Protein AF-A0A7I7X4B9-F1 (afdb_monomer)

Organism: NCBI:txid29314

Nearest PDB structures (foldseek):
  8q87-assembly1_Ag  TM=3.484E-01  e=1.488E-02  Gallus gallus
  8r6f-assembly1_H  TM=3.630E-01  e=6.988E-02  Triticum aestivum
  6zuo-assembly1_H  TM=3.299E-01  e=6.143E-02  Homo sapiens
  6zxh-assembly1_H  TM=3.691E-01  e=1.248E-01  Homo sapiens
  7oyb-assembly1_H2  TM=3.489E-01  e=3.077E-01  Danio rerio

Mean predicted aligned error: 4.63 Å

Radius of gyration: 18.54 Å; Cα contacts (8 Å, |Δi|>4): 177; chains: 1; bounding box: 43×24×49 Å

Solvent-accessible surface area (backbone atoms only — not comparable to full-atom values): 7884 Å² total; per-residue (Å²): 106,73,60,36,48,55,56,28,52,78,68,70,28,48,65,38,87,72,71,46,82,81,36,56,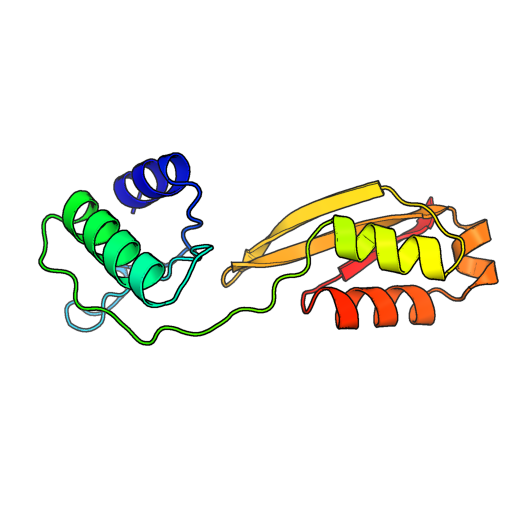87,96,66,55,68,84,50,72,50,63,89,69,53,74,70,56,40,52,53,50,51,37,51,48,46,23,71,49,66,76,44,92,55,78,86,72,90,86,77,89,77,76,71,48,53,71,66,52,52,50,50,54,32,50,76,71,75,42,67,69,50,79,47,79,41,89,36,81,90,67,41,47,38,37,38,38,38,30,48,41,74,56,37,70,73,69,34,58,69,57,55,50,54,53,47,29,69,65,29,62,36,56,64,48,80,41,74,92

pLDDT: mean 93.2, std 4.51, range [73.88, 98.25]

Sequence (132 aa):
MARLRELAGQAGVDVVDADVAAMPVGRRHVRLLITGSESDVRELGMRLCASAFNTTAEPGVVTYLSRGTDDDVHGVLAGLGLAGEIVRVPGPDGLDVVHVTVAEPGLQRVGESRVHTALEASLNCEVHLHAR

Structure (mmCIF, N/CA/C/O backbone):
data_AF-A0A7I7X4B9-F1
#
_entry.id   AF-A0A7I7X4B9-F1
#
loop_
_atom_site.group_PDB
_atom_site.id
_atom_site.type_symbol
_atom_site.label_atom_id
_atom_site.label_alt_id
_atom_site.label_comp_id
_atom_site.label_asym_id
_atom_site.label_entity_id
_atom_site.label_seq_id
_atom_site.pdbx_PDB_ins_code
_atom_site.Cartn_x
_atom_site.Cartn_y
_atom_site.Cartn_z
_atom_site.occupancy
_atom_site.B_iso_or_equiv
_atom_site.auth_seq_id
_atom_site.auth_comp_id
_atom_site.auth_asym_id
_atom_site.auth_atom_id
_atom_site.pdbx_PDB_model_num
ATOM 1 N N . MET A 1 1 ? -10.885 -8.040 16.306 1.00 91.62 1 MET A N 1
ATOM 2 C CA . MET A 1 1 ? -9.964 -7.956 15.150 1.00 91.62 1 MET A CA 1
ATOM 3 C C . MET A 1 1 ? -10.434 -8.770 13.956 1.00 91.62 1 MET A C 1
ATOM 5 O O . MET A 1 1 ? -10.680 -8.155 12.933 1.00 91.62 1 MET A O 1
ATOM 9 N N . ALA A 1 2 ? -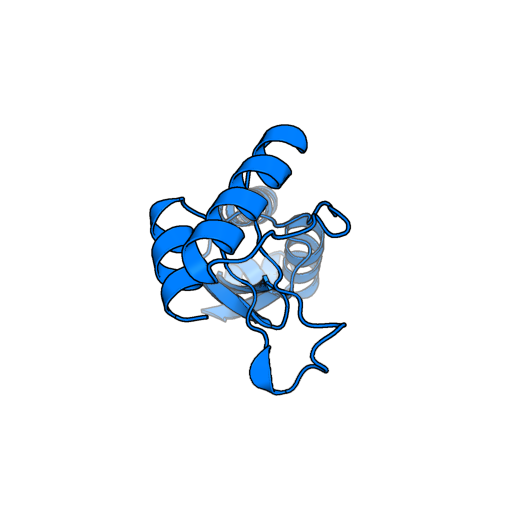10.631 -10.092 14.056 1.00 93.56 2 ALA A N 1
ATOM 10 C CA . ALA A 1 2 ? -11.086 -10.907 12.916 1.00 93.56 2 ALA A CA 1
ATOM 11 C C . ALA A 1 2 ? -12.354 -10.353 12.230 1.00 93.56 2 ALA A C 1
ATOM 13 O O . ALA A 1 2 ? -12.338 -10.101 11.031 1.00 93.56 2 ALA A O 1
ATOM 14 N N . ARG A 1 3 ? -13.397 -10.040 13.014 1.00 95.25 3 ARG A N 1
ATOM 15 C CA . ARG A 1 3 ? -14.636 -9.435 12.497 1.00 95.25 3 ARG A CA 1
ATOM 16 C C . ARG A 1 3 ? -14.426 -8.078 11.816 1.00 95.25 3 ARG A C 1
ATOM 18 O O . ARG A 1 3 ? -15.071 -7.796 10.816 1.00 95.25 3 ARG A O 1
ATOM 25 N N . LEU A 1 4 ? -13.522 -7.248 12.344 1.00 95.81 4 LEU A N 1
ATOM 26 C CA . LEU A 1 4 ? -13.189 -5.958 11.733 1.00 95.81 4 LEU A CA 1
ATOM 27 C C . LEU A 1 4 ? -12.540 -6.159 10.362 1.00 95.81 4 LEU A C 1
ATOM 29 O O . LEU A 1 4 ? -12.944 -5.495 9.421 1.00 95.81 4 LEU A O 1
ATOM 33 N N . ARG A 1 5 ? -11.582 -7.091 10.240 1.00 95.25 5 ARG A N 1
ATOM 34 C CA . ARG A 1 5 ? -10.909 -7.389 8.962 1.00 95.25 5 ARG A CA 1
ATOM 35 C C . ARG A 1 5 ? -11.884 -7.888 7.903 1.00 95.25 5 ARG A C 1
ATOM 37 O O . ARG A 1 5 ? -11.793 -7.479 6.756 1.00 95.25 5 ARG A O 1
ATOM 44 N N . GLU A 1 6 ? -12.834 -8.729 8.298 1.00 96.19 6 GLU A N 1
ATOM 45 C CA . GLU A 1 6 ? -13.877 -9.224 7.399 1.00 96.19 6 GLU A CA 1
ATOM 46 C C . GLU A 1 6 ? -14.754 -8.082 6.855 1.00 96.19 6 GLU A C 1
ATOM 48 O O . GLU A 1 6 ? -14.905 -7.942 5.644 1.00 96.19 6 GLU A O 1
ATOM 53 N N . LEU A 1 7 ? -15.290 -7.237 7.745 1.00 97.25 7 LEU A N 1
ATOM 54 C CA . LEU A 1 7 ? -16.130 -6.097 7.362 1.00 97.25 7 LEU A CA 1
ATOM 55 C C . LEU A 1 7 ? -15.358 -5.057 6.541 1.00 97.25 7 LEU A C 1
ATOM 57 O O . LEU A 1 7 ? -15.887 -4.507 5.579 1.00 97.25 7 LEU A O 1
ATOM 61 N N . ALA A 1 8 ? -14.110 -4.790 6.921 1.00 96.12 8 ALA A N 1
ATOM 62 C CA . ALA A 1 8 ? -13.240 -3.855 6.225 1.00 96.12 8 ALA A CA 1
ATOM 63 C C . ALA A 1 8 ? -12.913 -4.348 4.809 1.00 96.12 8 ALA A C 1
ATOM 65 O O . ALA A 1 8 ? -13.089 -3.596 3.855 1.00 96.12 8 ALA A O 1
ATOM 66 N N . GLY A 1 9 ? -12.564 -5.630 4.644 1.00 94.62 9 GLY A N 1
ATOM 67 C CA . GLY A 1 9 ? -12.294 -6.215 3.329 1.00 94.62 9 GLY A CA 1
ATOM 68 C C . GLY A 1 9 ? -13.494 -6.140 2.379 1.00 94.62 9 GLY A C 1
ATOM 69 O O . GLY A 1 9 ? -13.328 -5.823 1.206 1.00 94.62 9 GLY A O 1
ATOM 70 N N . GLN A 1 10 ? -14.717 -6.333 2.885 1.00 95.62 10 GLN A N 1
ATOM 71 C CA . GLN A 1 10 ? -15.951 -6.154 2.099 1.00 95.62 10 GLN A CA 1
ATOM 72 C C . GLN A 1 10 ? -16.166 -4.703 1.639 1.00 95.62 10 GLN A C 1
ATOM 74 O O . GLN A 1 10 ? -16.820 -4.472 0.625 1.00 95.62 10 GLN A O 1
ATOM 79 N N . ALA A 1 11 ? -15.622 -3.736 2.379 1.00 94.94 11 ALA A N 1
ATOM 80 C CA . ALA A 1 11 ? -15.703 -2.311 2.082 1.00 94.94 11 ALA A CA 1
ATOM 81 C C . ALA A 1 11 ? -14.474 -1.772 1.320 1.00 94.94 11 ALA A C 1
ATOM 83 O O . ALA A 1 11 ? -14.400 -0.566 1.097 1.00 94.94 11 ALA A O 1
ATOM 84 N N . GLY A 1 12 ? -13.511 -2.626 0.945 1.00 93.12 12 GLY A N 1
ATOM 85 C CA . GLY A 1 12 ? -12.255 -2.191 0.318 1.00 93.12 12 GLY A CA 1
ATOM 86 C C . GLY A 1 12 ? -11.349 -1.382 1.254 1.00 93.12 12 GLY A C 1
ATOM 87 O O . GLY A 1 12 ? -10.629 -0.499 0.802 1.00 93.12 12 GLY A O 1
ATOM 88 N N . VAL A 1 13 ? -11.428 -1.640 2.561 1.00 94.38 13 VAL A N 1
ATOM 89 C CA . VAL A 1 13 ? -10.660 -0.960 3.609 1.00 94.38 13 VAL A CA 1
ATOM 90 C C . VAL A 1 13 ? -9.577 -1.891 4.137 1.00 94.38 13 VAL A C 1
ATOM 92 O O . VAL A 1 13 ? -9.871 -3.018 4.545 1.00 94.38 13 VAL A O 1
ATOM 95 N N . ASP A 1 14 ? -8.345 -1.393 4.220 1.00 91.88 14 ASP A N 1
ATOM 96 C CA . ASP A 1 14 ? -7.251 -2.140 4.835 1.00 91.88 14 ASP A CA 1
ATOM 97 C C . ASP A 1 14 ? -7.231 -1.905 6.350 1.00 91.88 14 ASP A C 1
ATOM 99 O O . ASP A 1 14 ? -7.390 -0.784 6.844 1.00 91.88 14 ASP A O 1
ATOM 103 N N . VAL A 1 15 ? -7.000 -2.975 7.111 1.00 93.12 15 VAL A N 1
ATOM 104 C CA . VAL A 1 15 ? -6.791 -2.907 8.563 1.00 93.12 15 VAL A CA 1
ATOM 105 C C . VAL A 1 15 ? -5.305 -3.050 8.835 1.00 93.12 15 VAL A C 1
ATOM 107 O O . VAL A 1 15 ? -4.733 -4.109 8.577 1.00 93.12 15 VAL A O 1
ATOM 110 N N . VAL A 1 16 ? -4.693 -2.017 9.409 1.00 91.00 16 VAL A N 1
ATOM 111 C CA . VAL A 1 16 ? -3.295 -2.102 9.838 1.00 91.00 16 VAL A CA 1
ATOM 112 C C . VAL A 1 16 ? -3.234 -2.972 11.084 1.00 91.00 16 VAL A C 1
ATOM 114 O O . VAL A 1 16 ? -3.982 -2.749 12.044 1.00 91.00 16 VAL A O 1
ATOM 117 N N . ASP A 1 17 ? -2.365 -3.980 11.060 1.00 85.00 17 ASP A N 1
ATOM 118 C CA . ASP A 1 17 ? -2.311 -4.945 12.145 1.00 85.00 17 ASP A CA 1
ATOM 119 C C . ASP A 1 17 ? -1.900 -4.290 13.470 1.00 85.00 17 ASP A C 1
ATOM 121 O O . ASP A 1 17 ? -1.074 -3.374 13.520 1.00 85.00 17 ASP A O 1
ATOM 125 N N . ALA A 1 18 ? -2.537 -4.736 14.548 1.00 85.88 18 ALA A N 1
ATOM 126 C CA . ALA A 1 18 ? -2.322 -4.219 15.888 1.00 85.88 18 ALA A CA 1
ATOM 127 C C . ALA A 1 18 ? -2.731 -5.265 16.925 1.00 85.88 18 ALA A C 1
ATOM 129 O O . ALA A 1 18 ? -3.842 -5.810 16.873 1.00 85.88 18 ALA A O 1
ATOM 130 N N . ASP A 1 19 ? -1.876 -5.481 17.925 1.00 88.19 19 ASP A N 1
ATOM 131 C CA . ASP A 1 19 ? -2.240 -6.265 19.103 1.00 88.19 19 ASP A CA 1
ATOM 132 C C . ASP A 1 19 ? -3.058 -5.408 20.080 1.00 88.19 19 ASP A C 1
ATOM 134 O O . ASP A 1 19 ? -2.578 -4.888 21.088 1.00 88.19 19 ASP A O 1
ATOM 138 N N . VAL A 1 20 ? -4.340 -5.245 19.755 1.00 89.88 20 VAL A N 1
ATOM 139 C CA . VAL A 1 20 ? -5.295 -4.495 20.583 1.00 89.88 20 VAL A CA 1
ATOM 140 C C . VAL A 1 20 ? -5.478 -5.141 21.963 1.00 89.88 20 VAL A C 1
ATOM 142 O O . VAL A 1 20 ? -5.826 -4.453 22.926 1.00 89.88 20 VAL A O 1
ATOM 145 N 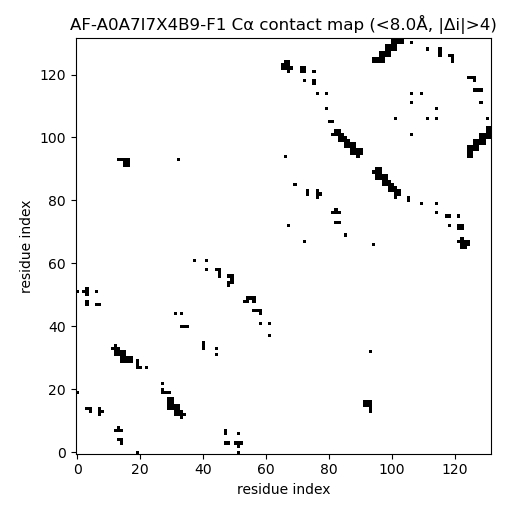N . ALA A 1 21 ? -5.255 -6.453 22.087 1.00 89.06 21 ALA A N 1
ATOM 146 C CA . ALA A 1 21 ? -5.404 -7.153 23.358 1.00 89.06 21 ALA A CA 1
ATOM 147 C C . ALA A 1 21 ? -4.269 -6.800 24.330 1.00 89.06 21 ALA A C 1
ATOM 149 O O . ALA A 1 21 ? -4.537 -6.646 25.524 1.00 89.06 21 ALA A O 1
ATOM 150 N N . ALA A 1 22 ? -3.054 -6.590 23.815 1.00 92.31 22 ALA A N 1
ATOM 151 C CA . ALA A 1 22 ? -1.905 -6.118 24.585 1.00 92.31 22 ALA A CA 1
ATOM 152 C C . ALA A 1 22 ? -1.993 -4.633 24.995 1.00 92.31 22 ALA A C 1
ATOM 154 O O . ALA A 1 22 ? -1.271 -4.195 25.893 1.00 92.31 22 ALA A O 1
ATOM 155 N N . MET A 1 23 ? -2.875 -3.838 24.378 1.00 93.69 23 MET A N 1
ATOM 156 C CA . MET A 1 23 ? -3.045 -2.423 24.728 1.00 93.69 23 MET A CA 1
ATOM 157 C C . MET A 1 23 ? -3.834 -2.231 26.042 1.00 93.69 23 MET A C 1
ATOM 159 O O . MET A 1 23 ? -4.835 -2.925 26.272 1.00 93.69 23 MET A O 1
ATOM 163 N N . PRO A 1 24 ? -3.481 -1.225 26.874 1.00 93.62 24 PRO A N 1
ATOM 164 C CA . PRO A 1 24 ? -4.278 -0.836 28.036 1.00 93.62 24 PRO A CA 1
ATOM 165 C C . PRO A 1 24 ? -5.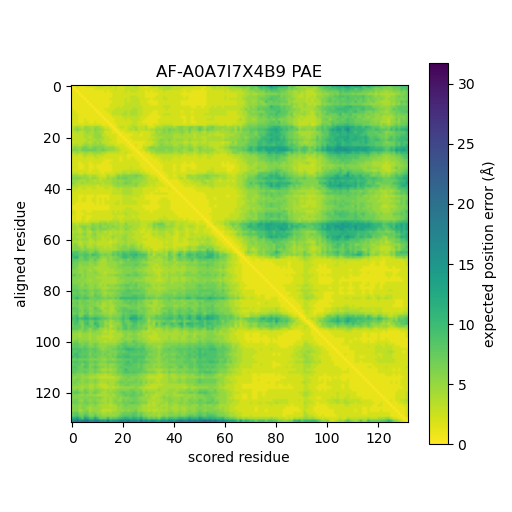723 -0.512 27.649 1.00 93.62 24 PRO A C 1
ATOM 167 O O . PRO A 1 24 ? -5.956 0.134 26.629 1.00 93.62 24 PRO A O 1
ATOM 170 N N . VAL A 1 25 ? -6.690 -0.893 28.489 1.00 87.69 25 VAL A N 1
ATOM 171 C CA . VAL A 1 25 ? -8.135 -0.788 28.191 1.00 87.69 25 VAL A CA 1
ATOM 172 C C . VAL A 1 25 ? -8.545 0.609 27.703 1.00 87.69 25 VAL A C 1
ATOM 174 O O . VAL A 1 25 ? -9.257 0.710 26.711 1.00 87.69 25 VAL A O 1
ATOM 177 N N . GLY A 1 26 ? -8.040 1.680 28.327 1.00 86.31 26 GLY A N 1
ATOM 178 C CA . GLY A 1 26 ? -8.344 3.070 27.948 1.00 86.31 26 GLY A CA 1
ATOM 179 C C . GLY A 1 26 ? -7.537 3.636 26.770 1.00 86.31 26 GLY A C 1
ATOM 180 O O . GLY A 1 26 ? -7.653 4.819 26.475 1.00 86.31 26 GLY A O 1
ATOM 181 N N . ARG A 1 27 ? -6.676 2.836 26.129 1.00 89.25 27 ARG A N 1
ATOM 182 C CA . ARG A 1 27 ? -5.813 3.255 25.005 1.00 89.25 27 ARG A CA 1
ATOM 183 C C . ARG A 1 27 ? -5.890 2.314 23.803 1.00 89.25 27 ARG A C 1
ATOM 185 O O . ARG A 1 27 ? -5.056 2.407 22.902 1.00 89.25 27 ARG A O 1
ATOM 192 N N . ARG A 1 28 ? -6.868 1.408 23.787 1.00 93.31 28 ARG A N 1
ATOM 193 C CA . ARG A 1 28 ? -7.117 0.512 22.656 1.00 93.31 28 ARG A CA 1
ATOM 194 C C . ARG A 1 28 ? -7.512 1.326 21.438 1.00 93.31 28 ARG A C 1
ATOM 196 O O . ARG A 1 28 ? -8.472 2.086 21.481 1.00 93.31 28 ARG A O 1
ATOM 203 N N . HIS A 1 29 ? -6.773 1.141 20.360 1.00 93.38 29 HIS A N 1
ATOM 204 C CA . HIS A 1 29 ? -7.046 1.782 19.088 1.00 93.38 29 HIS A CA 1
ATOM 205 C C . HIS A 1 29 ? -6.766 0.801 17.955 1.00 93.38 29 HIS A C 1
ATOM 207 O O . HIS A 1 29 ? -6.000 -0.150 18.100 1.00 93.38 29 HIS A O 1
ATOM 213 N N . VAL A 1 30 ? -7.414 1.047 16.824 1.00 94.19 30 VAL A N 1
ATOM 214 C CA . VAL A 1 30 ? -7.162 0.367 15.556 1.00 94.19 30 VAL A CA 1
ATOM 215 C C . VAL A 1 30 ? -6.855 1.423 14.507 1.00 94.19 30 VAL A C 1
ATOM 217 O O . VAL A 1 30 ? -7.319 2.558 14.616 1.00 94.19 30 VAL A O 1
ATOM 220 N N . ARG A 1 31 ? -6.072 1.053 13.499 1.00 94.12 31 ARG A N 1
ATOM 221 C CA . ARG A 1 31 ? -5.779 1.907 12.348 1.00 94.12 31 ARG A CA 1
ATOM 222 C C . ARG A 1 31 ? -6.408 1.285 11.106 1.00 94.12 31 ARG A C 1
ATOM 224 O O . ARG A 1 31 ? -6.304 0.077 10.898 1.00 94.12 31 ARG A O 1
ATOM 231 N N . LEU A 1 32 ? -7.071 2.121 10.317 1.00 94.31 32 LEU A N 1
ATOM 232 C CA . LEU A 1 32 ? -7.723 1.755 9.064 1.00 94.31 32 LEU A CA 1
ATOM 233 C C . LEU A 1 32 ? -7.153 2.632 7.951 1.00 94.31 32 LEU A C 1
ATOM 235 O O . LEU A 1 32 ? -6.957 3.828 8.170 1.00 94.31 32 LEU A O 1
ATOM 239 N N . LEU A 1 33 ? -6.924 2.051 6.776 1.00 92.69 33 LEU A N 1
ATOM 240 C CA . LEU A 1 33 ? -6.616 2.798 5.559 1.00 92.69 33 LEU A CA 1
ATOM 241 C C . LEU A 1 33 ? -7.845 2.759 4.660 1.00 92.69 33 LEU A C 1
ATOM 243 O O . LEU A 1 33 ? -8.300 1.691 4.253 1.00 92.69 33 LEU A O 1
ATOM 247 N N . ILE A 1 34 ? -8.404 3.936 4.401 1.00 93.62 34 ILE A N 1
ATOM 248 C CA . ILE A 1 34 ? -9.653 4.109 3.667 1.00 93.62 34 ILE A CA 1
ATOM 249 C C . ILE A 1 34 ? -9.398 5.119 2.552 1.00 93.62 34 ILE A C 1
ATOM 251 O O . ILE A 1 34 ? -8.926 6.226 2.813 1.00 93.62 34 ILE A O 1
ATOM 255 N N . THR A 1 35 ? -9.738 4.755 1.319 1.00 90.62 35 THR A N 1
ATOM 256 C CA . THR A 1 35 ? -9.739 5.684 0.185 1.00 90.62 35 THR A CA 1
ATOM 257 C C . THR A 1 35 ? -11.033 6.493 0.189 1.00 90.62 35 THR A C 1
ATOM 259 O O . THR A 1 35 ? -12.121 5.922 0.197 1.00 90.62 35 THR A O 1
ATOM 262 N N . GLY A 1 36 ? -10.935 7.821 0.167 1.00 90.31 36 GLY A N 1
ATOM 263 C CA . GLY A 1 36 ? -12.102 8.701 0.123 1.00 90.31 36 GLY A CA 1
ATOM 264 C C . GLY A 1 36 ? -11.815 10.098 0.661 1.00 90.31 36 GLY A C 1
ATOM 265 O O . GLY A 1 36 ? -10.676 10.429 0.993 1.00 90.31 36 GLY A O 1
ATOM 266 N N . SER A 1 37 ? -12.860 10.921 0.746 1.00 88.81 37 SER A N 1
ATOM 267 C CA . SER A 1 37 ? -12.776 12.220 1.416 1.00 88.81 37 SER A CA 1
ATOM 268 C C . SER A 1 37 ? -12.724 12.053 2.942 1.00 88.81 37 SER A C 1
ATOM 270 O O . SER A 1 37 ? -13.140 11.025 3.474 1.00 88.81 37 SER A O 1
ATOM 272 N N . GLU A 1 38 ? -12.241 13.062 3.677 1.00 86.94 38 GLU A N 1
ATOM 273 C CA . GLU A 1 38 ? -12.113 12.966 5.141 1.00 86.94 38 GLU A CA 1
ATOM 274 C C . GLU A 1 38 ? -13.447 12.640 5.839 1.00 86.94 38 GLU A C 1
ATOM 276 O O . GLU A 1 38 ? -13.468 11.841 6.779 1.00 86.94 38 GLU A O 1
ATOM 281 N N . SER A 1 39 ? -14.563 13.220 5.380 1.00 88.38 39 SER A N 1
ATOM 282 C CA . SER A 1 39 ? -15.887 12.936 5.945 1.00 88.38 39 SER A CA 1
ATOM 283 C C . SER A 1 39 ? -16.279 11.473 5.753 1.00 88.38 39 SER A C 1
ATOM 285 O O . SER A 1 39 ? -16.701 10.825 6.713 1.00 88.38 39 SER A O 1
ATOM 287 N N . ASP A 1 40 ? -16.060 10.937 4.550 1.00 90.88 40 ASP A N 1
ATOM 288 C CA . ASP A 1 40 ? -16.413 9.555 4.212 1.00 90.88 40 ASP A CA 1
ATOM 289 C C . ASP A 1 40 ? -15.558 8.566 5.015 1.00 90.88 40 ASP 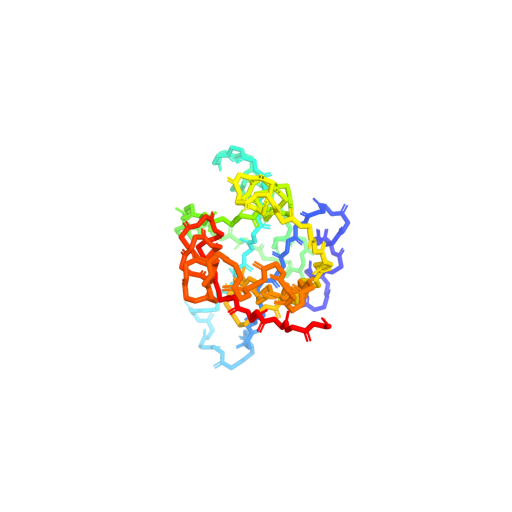A C 1
ATOM 291 O O . ASP A 1 40 ? -16.065 7.577 5.551 1.00 90.88 40 ASP A O 1
ATOM 295 N N . VAL A 1 41 ? -14.261 8.868 5.151 1.00 93.81 41 VAL A N 1
ATOM 296 C CA . VAL A 1 41 ? -13.286 8.071 5.908 1.00 93.81 41 VAL A CA 1
ATOM 297 C C . VAL A 1 41 ? -13.683 7.970 7.381 1.00 93.81 41 VAL A C 1
ATOM 299 O O . VAL A 1 41 ? -13.684 6.872 7.945 1.00 93.81 41 VAL A O 1
ATOM 302 N N . ARG A 1 42 ? -14.056 9.092 8.014 1.00 93.56 42 ARG A N 1
ATOM 303 C CA . ARG A 1 42 ? -14.473 9.112 9.426 1.00 93.56 42 ARG A CA 1
ATOM 304 C C . ARG A 1 42 ? -15.743 8.297 9.647 1.00 93.56 42 ARG A C 1
ATOM 306 O O . ARG A 1 42 ? -15.763 7.434 10.525 1.00 93.56 42 ARG A O 1
ATOM 313 N N . GLU A 1 43 ? -16.779 8.543 8.847 1.00 93.69 43 GLU A N 1
ATOM 314 C CA . GLU A 1 43 ? -18.067 7.861 8.989 1.00 93.69 43 GLU A CA 1
ATOM 315 C C . GLU A 1 43 ? -17.931 6.349 8.762 1.00 93.69 43 GLU A C 1
ATOM 317 O O . GLU A 1 43 ? -18.393 5.542 9.577 1.00 93.69 43 GLU A O 1
ATOM 322 N N . LEU A 1 44 ? -17.251 5.944 7.683 1.00 95.62 44 LEU A N 1
ATOM 323 C CA . LEU A 1 44 ? -17.029 4.535 7.375 1.00 95.62 44 LEU A CA 1
ATOM 324 C C . LEU A 1 44 ? -16.207 3.844 8.467 1.00 95.62 44 LEU A C 1
ATOM 326 O O . LEU A 1 44 ? -16.611 2.778 8.935 1.00 95.62 44 LEU A O 1
ATOM 330 N N . GLY A 1 45 ? -15.109 4.457 8.919 1.00 95.25 45 GLY A N 1
ATOM 331 C CA . GLY A 1 45 ? -14.263 3.898 9.972 1.00 95.25 45 GLY A CA 1
ATOM 332 C C . GLY A 1 45 ? -15.013 3.699 11.292 1.00 95.25 45 GLY A C 1
ATOM 333 O O . GLY A 1 45 ? -14.959 2.615 11.879 1.00 95.25 45 GLY A O 1
ATOM 334 N N . MET A 1 46 ? -15.779 4.702 11.733 1.00 94.88 46 MET A N 1
ATOM 335 C CA . MET A 1 46 ? -16.593 4.605 12.950 1.00 94.88 46 MET A CA 1
ATOM 336 C C . MET A 1 46 ? -17.649 3.503 12.839 1.00 94.88 46 MET A C 1
ATOM 338 O O . MET A 1 46 ? -17.793 2.696 13.758 1.00 94.88 46 MET A O 1
ATOM 342 N N . ARG A 1 47 ? -18.348 3.416 11.702 1.00 95.44 47 ARG A N 1
ATOM 343 C CA . ARG A 1 47 ? -19.365 2.387 11.443 1.00 95.44 47 ARG A CA 1
ATOM 344 C C . ARG A 1 47 ? -18.779 0.973 11.448 1.00 95.44 47 ARG A C 1
ATOM 346 O O . ARG A 1 47 ? -19.376 0.076 12.049 1.00 95.44 47 ARG A O 1
ATOM 353 N N . LEU A 1 48 ? -17.623 0.768 10.814 1.00 96.56 48 LEU A N 1
ATOM 354 C CA . LEU A 1 48 ? -16.924 -0.523 10.803 1.00 96.56 48 LEU A CA 1
ATOM 355 C C . LEU A 1 48 ? -16.501 -0.932 12.219 1.00 96.56 48 LEU A C 1
ATOM 357 O O . LEU A 1 48 ? -16.770 -2.057 12.644 1.00 96.56 48 LEU A O 1
ATOM 361 N N . CYS A 1 49 ? -15.904 -0.011 12.979 1.00 95.38 49 CYS A N 1
ATOM 362 C CA . CYS A 1 49 ? -15.482 -0.258 14.357 1.00 95.38 49 CYS A CA 1
ATOM 363 C C . CYS A 1 49 ? -16.666 -0.536 15.292 1.00 95.38 49 CYS A C 1
ATOM 365 O O . CYS A 1 49 ? -16.629 -1.513 16.042 1.00 95.38 49 CYS A O 1
ATOM 367 N N . ALA A 1 50 ? -17.731 0.264 15.220 1.00 94.88 50 ALA A N 1
ATOM 368 C CA . ALA A 1 50 ? -18.930 0.059 16.028 1.00 94.88 50 ALA A CA 1
ATOM 369 C C . ALA A 1 50 ? -19.553 -1.318 15.759 1.00 94.88 50 ALA A C 1
ATOM 371 O O . ALA A 1 50 ? -19.852 -2.059 16.695 1.00 94.88 50 ALA A O 1
ATOM 372 N N . SER A 1 51 ? -19.642 -1.705 14.484 1.00 94.88 51 SER A N 1
ATOM 373 C CA . SER A 1 51 ? -20.171 -3.010 14.071 1.00 94.88 51 SER A CA 1
ATOM 374 C C . SER A 1 51 ? -19.277 -4.179 14.497 1.00 94.88 51 SER A C 1
ATOM 376 O O . SER A 1 51 ? -19.775 -5.248 14.842 1.00 94.88 51 SER A O 1
ATOM 378 N N . ALA A 1 52 ? -17.952 -4.005 14.473 1.00 95.31 52 ALA A N 1
ATOM 379 C CA . ALA A 1 52 ? -17.005 -5.072 14.789 1.00 95.31 52 ALA A CA 1
ATOM 380 C C . ALA A 1 52 ? -16.804 -5.300 16.294 1.00 95.31 52 ALA A C 1
ATOM 382 O O . ALA A 1 52 ? -16.498 -6.424 16.699 1.00 95.31 52 ALA A O 1
ATOM 383 N N . PHE A 1 53 ? -16.924 -4.248 17.107 1.00 92.06 53 PHE A N 1
ATOM 384 C CA . PHE A 1 53 ? -16.609 -4.286 18.539 1.00 92.06 53 PHE A CA 1
ATOM 385 C C . PHE A 1 53 ? -17.817 -4.069 19.449 1.00 92.06 53 PHE A C 1
ATOM 387 O O . PHE A 1 53 ? -17.669 -4.199 20.662 1.00 92.06 53 PHE A O 1
ATOM 394 N N . ASN A 1 54 ? -18.990 -3.758 18.889 1.00 92.56 54 ASN A N 1
ATOM 395 C CA . ASN A 1 54 ? -20.202 -3.440 19.643 1.00 92.56 54 ASN A CA 1
ATOM 396 C C . ASN A 1 54 ? -19.956 -2.343 20.700 1.00 92.56 54 ASN A C 1
ATOM 398 O O . ASN A 1 54 ? -20.319 -2.478 21.867 1.00 92.56 54 ASN A O 1
ATOM 402 N N . THR A 1 55 ? -19.268 -1.277 20.288 1.00 87.44 55 THR A N 1
ATOM 403 C CA . THR A 1 55 ? -18.886 -0.140 21.134 1.00 87.44 55 THR A CA 1
ATOM 404 C C . THR A 1 55 ? -19.118 1.164 20.386 1.00 87.44 55 THR A C 1
ATOM 406 O O . THR A 1 55 ? -19.080 1.193 19.156 1.00 87.44 55 THR A O 1
ATOM 409 N N . THR A 1 56 ? -19.285 2.261 21.118 1.00 87.00 56 THR A N 1
ATOM 410 C CA . THR A 1 56 ? -19.196 3.598 20.529 1.00 87.00 56 THR A CA 1
ATOM 411 C C . THR A 1 56 ? -17.725 3.880 20.235 1.00 87.00 56 THR A C 1
ATOM 413 O O . THR A 1 56 ? -16.922 4.016 21.157 1.00 87.00 56 THR A O 1
ATOM 416 N N . ALA A 1 57 ? -17.349 3.859 18.957 1.00 88.25 57 ALA A N 1
ATOM 417 C CA . ALA A 1 57 ? -15.999 4.194 18.525 1.00 88.25 57 ALA A CA 1
ATOM 418 C C . ALA A 1 57 ? -15.855 5.716 18.431 1.00 88.25 57 ALA A C 1
ATOM 420 O O . ALA A 1 57 ? -16.672 6.369 17.788 1.00 88.25 57 ALA A O 1
ATOM 421 N N . GLU A 1 58 ? -14.802 6.259 19.032 1.00 89.88 58 GLU A N 1
ATOM 422 C CA . GLU A 1 58 ? -14.430 7.665 18.876 1.00 89.88 58 GLU A CA 1
ATOM 423 C C . GLU A 1 58 ? -13.419 7.803 17.730 1.00 89.88 58 GLU A C 1
ATOM 425 O O . GLU A 1 58 ? -12.494 6.984 17.630 1.00 89.88 58 GLU A O 1
ATOM 430 N N . PRO A 1 59 ? -13.559 8.809 16.850 1.00 90.19 59 PRO A N 1
ATOM 431 C CA . PRO A 1 59 ? -12.599 9.021 15.783 1.00 90.19 59 PRO A CA 1
ATOM 432 C C . PRO A 1 59 ? -11.256 9.470 16.366 1.00 90.19 59 PRO A C 1
ATOM 434 O O . PRO A 1 59 ? -11.166 10.433 17.127 1.00 90.19 59 PRO A O 1
ATOM 437 N N . GLY A 1 60 ? -10.190 8.783 15.963 1.00 89.94 60 GLY A N 1
ATOM 438 C CA . GLY A 1 60 ? -8.828 9.244 16.195 1.00 89.94 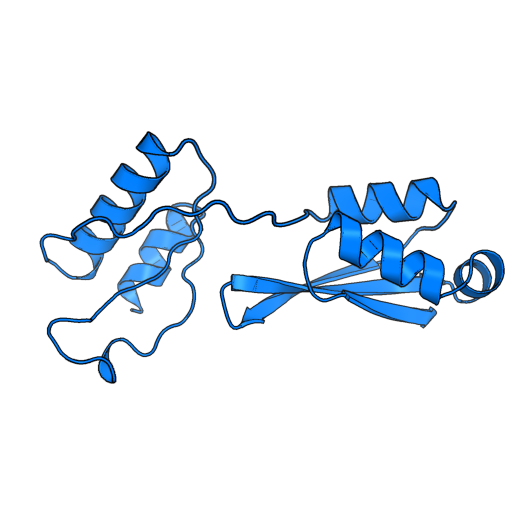60 GLY A CA 1
ATOM 439 C C . GLY A 1 60 ? -8.436 10.397 15.265 1.00 89.94 60 GLY A C 1
ATOM 440 O O . GLY A 1 60 ? -9.253 10.978 14.541 1.00 89.94 60 GLY A O 1
ATOM 441 N N . VAL A 1 61 ? -7.139 10.702 15.259 1.00 90.44 61 VAL A N 1
ATOM 442 C CA . VAL A 1 61 ? -6.548 11.597 14.258 1.00 90.44 61 VAL A CA 1
ATOM 443 C C . VAL A 1 61 ? -6.671 10.940 12.884 1.00 90.44 61 VAL A C 1
ATOM 445 O O . VAL A 1 61 ? -6.298 9.780 12.717 1.00 90.44 61 VAL A O 1
ATOM 448 N N . VAL A 1 62 ? -7.180 11.690 11.908 1.00 91.25 62 VAL A N 1
ATOM 449 C CA . VAL A 1 62 ? -7.144 11.293 10.499 1.00 91.25 62 VAL A CA 1
ATOM 450 C C . VAL A 1 62 ? -5.893 11.899 9.887 1.00 91.25 62 VAL A C 1
ATOM 452 O O . VAL A 1 62 ? -5.693 13.111 9.942 1.00 91.25 62 VAL A O 1
ATOM 455 N N . THR A 1 63 ? -5.040 11.048 9.333 1.00 90.31 63 THR A N 1
ATOM 456 C CA . THR A 1 63 ? -3.831 11.453 8.617 1.00 90.31 63 THR A CA 1
ATOM 457 C C . THR A 1 63 ? -3.909 10.971 7.181 1.00 90.31 63 THR A C 1
ATOM 459 O O . THR A 1 63 ? -4.445 9.896 6.917 1.00 90.31 63 THR A O 1
ATOM 462 N N . TYR A 1 64 ? -3.333 11.738 6.262 1.00 87.62 64 TYR A N 1
ATOM 463 C CA . TYR A 1 64 ? -3.177 11.303 4.883 1.00 87.62 64 TYR A CA 1
ATOM 464 C C . TYR A 1 64 ? -1.916 10.450 4.740 1.00 87.62 64 TYR A C 1
ATOM 466 O O . TYR A 1 64 ? -0.851 10.834 5.225 1.00 87.62 64 TYR A O 1
ATOM 474 N N . LEU A 1 65 ? -2.044 9.312 4.062 1.00 86.00 65 LEU A N 1
ATOM 475 C CA . LEU A 1 65 ? -0.925 8.456 3.697 1.00 86.00 65 LEU A CA 1
ATOM 476 C C . LEU A 1 65 ? -0.733 8.536 2.186 1.00 86.00 65 LEU A C 1
ATOM 478 O O . LEU A 1 65 ? -1.609 8.126 1.427 1.00 86.00 65 LEU A O 1
ATOM 482 N N . SER A 1 66 ? 0.412 9.065 1.757 1.00 82.44 66 SER A N 1
ATOM 483 C CA . SER A 1 66 ? 0.822 8.951 0.360 1.00 82.44 66 SER A CA 1
ATOM 484 C C . SER A 1 66 ? 1.243 7.507 0.111 1.00 82.44 66 SER A C 1
ATOM 486 O O . SER A 1 66 ? 2.222 7.048 0.694 1.00 82.44 66 SER A O 1
ATOM 488 N N . ARG A 1 67 ? 0.476 6.791 -0.710 1.00 84.94 67 ARG A N 1
ATOM 489 C CA . ARG A 1 67 ? 0.736 5.402 -1.091 1.00 84.94 67 ARG A CA 1
ATOM 490 C C . ARG A 1 67 ? 0.690 5.332 -2.608 1.00 84.94 67 ARG A C 1
ATOM 492 O O . ARG A 1 67 ? -0.390 5.421 -3.187 1.00 84.94 67 ARG A O 1
ATOM 499 N N . GLY A 1 68 ? 1.858 5.217 -3.235 1.00 88.25 68 GLY A N 1
ATOM 500 C CA . GLY A 1 68 ? 1.924 5.046 -4.682 1.00 88.25 68 GLY A CA 1
ATOM 501 C C . GLY A 1 68 ? 1.306 3.722 -5.122 1.00 88.25 68 GLY A C 1
ATOM 502 O O . GLY A 1 68 ? 1.374 2.707 -4.421 1.00 88.25 68 GLY A O 1
ATOM 503 N N . THR A 1 69 ? 0.714 3.748 -6.303 1.00 91.12 69 THR A N 1
ATOM 504 C CA . THR A 1 69 ? 0.055 2.635 -6.982 1.00 91.12 69 THR A CA 1
ATOM 505 C C . THR A 1 69 ? 1.015 1.920 -7.930 1.00 91.12 69 THR A C 1
ATOM 507 O O . THR A 1 69 ? 2.148 2.349 -8.149 1.00 91.12 69 THR A O 1
ATOM 510 N N . ASP A 1 70 ? 0.570 0.812 -8.512 1.00 95.06 70 ASP A N 1
ATOM 511 C CA . ASP A 1 70 ? 1.355 0.115 -9.535 1.00 95.06 70 ASP A CA 1
ATOM 512 C C . ASP A 1 70 ? 1.430 0.933 -10.840 1.00 95.06 70 ASP A C 1
ATOM 514 O O . ASP A 1 70 ? 2.416 0.841 -11.572 1.00 95.06 70 ASP A O 1
ATOM 518 N N . ASP A 1 71 ? 0.464 1.825 -11.083 1.00 95.38 71 ASP A N 1
ATOM 519 C CA . ASP A 1 71 ? 0.516 2.780 -12.194 1.00 95.38 71 ASP A CA 1
ATOM 520 C C . ASP A 1 71 ? 1.674 3.775 -12.031 1.00 95.38 71 ASP A C 1
ATOM 522 O O . ASP A 1 71 ? 2.338 4.115 -13.012 1.00 95.38 71 ASP A O 1
ATOM 526 N N . ASP A 1 72 ? 1.982 4.186 -10.796 1.00 96.06 72 ASP A N 1
ATOM 527 C CA . ASP A 1 72 ? 3.135 5.045 -10.507 1.00 96.06 72 ASP A CA 1
ATOM 528 C C . ASP A 1 72 ? 4.456 4.319 -10.810 1.00 96.06 72 ASP A C 1
ATOM 530 O O . ASP A 1 72 ? 5.358 4.894 -11.425 1.00 96.06 72 ASP A O 1
ATOM 534 N N . VAL A 1 73 ? 4.556 3.025 -10.469 1.00 97.62 73 VAL A N 1
ATOM 535 C CA . VAL A 1 73 ? 5.712 2.184 -10.835 1.00 97.62 73 VAL A CA 1
ATOM 536 C C . VAL A 1 73 ? 5.869 2.130 -12.351 1.00 97.62 73 VAL A C 1
ATOM 538 O O . VAL A 1 73 ? 6.956 2.381 -12.879 1.00 97.62 73 VAL A O 1
ATOM 541 N N . HIS A 1 74 ? 4.787 1.822 -13.068 1.00 98.00 74 HIS A N 1
ATOM 542 C CA . HIS A 1 74 ? 4.802 1.755 -14.524 1.00 98.00 74 HIS A CA 1
ATOM 543 C C . HIS A 1 74 ? 5.172 3.100 -15.157 1.00 98.00 74 HIS A C 1
ATOM 545 O O . HIS A 1 74 ? 5.967 3.123 -16.097 1.00 98.00 74 HIS A O 1
ATOM 551 N N . GLY A 1 75 ? 4.672 4.213 -14.616 1.00 97.81 75 GLY A N 1
ATOM 552 C CA . GLY A 1 75 ? 5.022 5.563 -15.049 1.00 97.81 75 GLY A CA 1
ATOM 553 C C . GLY A 1 75 ? 6.513 5.868 -14.888 1.00 97.81 75 GLY A C 1
ATOM 554 O O . GLY A 1 75 ? 7.154 6.330 -15.837 1.00 97.81 75 GLY A O 1
ATOM 555 N N . VAL A 1 76 ? 7.093 5.547 -13.726 1.00 98.12 76 VAL A N 1
ATOM 556 C CA . VAL A 1 76 ? 8.532 5.718 -13.465 1.00 98.12 76 VAL A CA 1
ATOM 557 C C . VAL A 1 76 ? 9.372 4.869 -14.419 1.00 98.12 76 VAL A C 1
ATOM 559 O O . VAL A 1 76 ? 10.299 5.384 -15.050 1.00 98.12 76 VAL A O 1
ATOM 562 N N . LEU A 1 77 ? 9.048 3.580 -14.568 1.00 98.25 77 LEU A N 1
ATOM 563 C CA . LEU A 1 77 ? 9.788 2.678 -15.454 1.00 98.25 77 LEU A CA 1
ATOM 564 C C . LEU A 1 77 ? 9.710 3.144 -16.913 1.00 98.25 77 LEU A C 1
ATOM 566 O O . LEU A 1 77 ? 10.746 3.252 -17.574 1.00 98.25 77 LEU A O 1
ATOM 570 N N . ALA A 1 78 ? 8.518 3.505 -17.395 1.00 98.12 78 ALA A N 1
ATOM 571 C CA . ALA A 1 78 ? 8.324 4.014 -18.748 1.00 98.12 78 ALA A CA 1
ATOM 572 C C . ALA A 1 78 ? 9.128 5.301 -18.999 1.00 98.12 78 ALA A C 1
ATOM 574 O O . ALA A 1 78 ? 9.787 5.418 -20.034 1.00 98.12 78 ALA A O 1
ATOM 575 N N . GLY A 1 79 ? 9.163 6.226 -18.031 1.00 97.94 79 GLY A N 1
ATOM 576 C CA . GLY A 1 79 ? 9.969 7.451 -18.101 1.00 97.94 79 GLY A CA 1
ATOM 577 C C . GLY A 1 79 ? 11.481 7.204 -18.212 1.00 97.94 79 GLY A C 1
ATOM 578 O O . GLY A 1 79 ? 12.211 8.040 -18.743 1.00 97.94 79 GLY A O 1
ATOM 579 N N . LEU A 1 80 ? 11.958 6.037 -17.768 1.00 97.75 80 LEU A N 1
ATOM 580 C CA . LEU A 1 80 ? 13.354 5.594 -17.881 1.00 97.75 80 LEU A CA 1
ATOM 581 C C . LEU A 1 80 ? 13.601 4.678 -19.102 1.00 97.75 80 LEU A C 1
ATOM 583 O O . LEU A 1 80 ? 14.734 4.241 -19.357 1.00 97.75 80 LEU A O 1
ATOM 587 N N . GLY A 1 81 ? 12.558 4.393 -19.887 1.00 97.50 81 GLY A N 1
ATOM 588 C CA . GLY A 1 81 ? 12.601 3.441 -20.997 1.00 97.50 81 GLY A CA 1
ATOM 589 C C . GLY A 1 81 ? 12.805 2.000 -20.523 1.00 97.50 81 GLY A C 1
ATOM 590 O O . GLY A 1 81 ? 13.569 1.252 -21.135 1.00 97.50 81 GLY A O 1
ATOM 591 N N . LEU A 1 82 ? 12.197 1.645 -19.392 1.00 97.75 82 LEU A N 1
ATOM 592 C CA . LEU A 1 82 ? 12.224 0.326 -18.770 1.00 97.75 82 LEU A CA 1
ATOM 593 C C . LEU A 1 82 ? 10.805 -0.248 -18.680 1.00 97.75 82 LEU A C 1
ATOM 595 O O . LEU A 1 82 ? 9.811 0.472 -18.726 1.00 97.75 82 LEU A O 1
ATOM 599 N N . ALA A 1 83 ? 10.734 -1.563 -18.517 1.00 96.56 83 ALA A N 1
ATOM 600 C CA . ALA A 1 83 ? 9.530 -2.292 -18.148 1.00 96.56 83 ALA A CA 1
ATOM 601 C C . ALA A 1 83 ? 9.907 -3.318 -17.076 1.00 96.56 83 ALA A C 1
ATOM 603 O O . ALA A 1 83 ? 11.059 -3.760 -17.025 1.00 96.56 83 ALA A O 1
ATOM 604 N N . GLY A 1 84 ? 8.953 -3.698 -16.233 1.00 95.25 84 GLY A N 1
ATOM 605 C CA . GLY A 1 84 ? 9.216 -4.603 -15.125 1.00 95.25 84 GLY A CA 1
ATOM 606 C C . GLY A 1 84 ? 7.960 -5.262 -14.582 1.00 95.25 84 GLY A C 1
ATOM 607 O O . GLY A 1 84 ? 6.841 -4.854 -14.891 1.00 95.25 84 GLY A O 1
ATOM 608 N N . GLU A 1 85 ? 8.186 -6.299 -13.789 1.00 97.31 85 GLU A N 1
ATOM 609 C CA . GLU A 1 85 ? 7.162 -7.027 -13.045 1.00 97.31 85 GLU A CA 1
ATOM 610 C C . GLU A 1 85 ? 7.084 -6.475 -11.622 1.00 97.31 85 GLU A C 1
ATOM 612 O O . GLU A 1 85 ? 8.111 -6.122 -11.038 1.00 97.31 85 GLU A O 1
ATOM 617 N N . ILE A 1 86 ? 5.870 -6.393 -11.080 1.00 97.69 86 ILE A N 1
ATOM 618 C CA . ILE A 1 86 ? 5.590 -5.762 -9.791 1.00 97.69 86 ILE A CA 1
ATOM 619 C C . ILE A 1 86 ? 4.949 -6.796 -8.875 1.00 97.69 86 ILE A C 1
ATOM 621 O O . ILE A 1 86 ? 3.987 -7.465 -9.252 1.00 97.69 86 ILE A O 1
ATOM 625 N N . VAL A 1 87 ? 5.471 -6.903 -7.659 1.00 96.81 87 VAL A N 1
ATOM 626 C CA . VAL A 1 87 ? 4.839 -7.640 -6.567 1.00 96.81 87 VAL A CA 1
ATOM 627 C C . VAL A 1 87 ? 4.761 -6.720 -5.360 1.00 96.81 87 VAL A C 1
ATOM 629 O O . VAL A 1 87 ? 5.777 -6.217 -4.885 1.00 96.81 87 VAL A O 1
ATOM 632 N N . ARG A 1 88 ? 3.549 -6.512 -4.853 1.00 94.06 88 ARG A N 1
ATOM 633 C CA . ARG A 1 88 ? 3.277 -5.671 -3.689 1.00 94.06 88 ARG A CA 1
ATOM 634 C C . ARG A 1 88 ? 2.926 -6.540 -2.494 1.00 94.06 88 ARG A C 1
ATOM 636 O O . ARG A 1 88 ? 2.029 -7.378 -2.575 1.00 94.06 88 ARG A O 1
ATOM 643 N N . VAL A 1 89 ? 3.631 -6.332 -1.391 1.00 91.69 89 VAL A N 1
ATOM 644 C CA . VAL A 1 89 ? 3.412 -7.057 -0.139 1.00 91.69 89 VAL A CA 1
ATOM 645 C C . VAL A 1 89 ? 3.017 -6.052 0.941 1.00 91.69 89 VAL A C 1
ATOM 647 O O . VAL A 1 89 ? 3.714 -5.050 1.094 1.00 91.69 89 VAL A O 1
ATOM 650 N N . PRO A 1 90 ? 1.942 -6.290 1.714 1.00 86.06 90 PRO A N 1
ATOM 651 C CA . PRO A 1 90 ? 1.617 -5.441 2.854 1.00 86.06 90 PRO A CA 1
ATOM 652 C C . PRO A 1 90 ? 2.765 -5.452 3.869 1.00 86.06 90 PRO A C 1
ATOM 654 O O . PRO A 1 90 ? 3.140 -6.513 4.373 1.00 86.06 90 PRO A O 1
ATOM 657 N N . GLY A 1 91 ? 3.330 -4.284 4.161 1.00 82.69 91 GLY A N 1
ATOM 658 C CA . GLY A 1 91 ? 4.382 -4.125 5.156 1.00 82.69 91 GLY A CA 1
ATOM 659 C C . GLY A 1 91 ? 3.835 -3.810 6.553 1.00 82.69 91 GLY A C 1
ATOM 660 O O . GLY A 1 91 ? 2.623 -3.640 6.754 1.00 82.69 91 GLY A O 1
ATOM 661 N N . PRO A 1 92 ? 4.730 -3.734 7.553 1.00 73.88 92 PRO A N 1
ATOM 662 C CA . PRO A 1 92 ? 4.361 -3.244 8.871 1.00 73.88 92 PRO A CA 1
ATOM 663 C C . PRO A 1 92 ? 3.866 -1.795 8.745 1.00 73.88 92 PRO A C 1
ATOM 665 O O . PRO A 1 92 ? 4.310 -1.038 7.890 1.00 73.88 92 PRO A O 1
ATOM 668 N N . ASP A 1 93 ? 2.899 -1.410 9.572 1.00 78.50 93 ASP A N 1
ATOM 669 C CA . ASP A 1 93 ? 2.325 -0.054 9.603 1.00 78.50 93 ASP A CA 1
ATOM 670 C C . ASP A 1 93 ? 1.439 0.372 8.422 1.00 78.50 93 ASP A C 1
ATOM 672 O O . ASP A 1 93 ? 0.960 1.507 8.407 1.00 78.50 93 ASP A O 1
ATOM 676 N N . GLY A 1 94 ? 1.112 -0.539 7.502 1.00 79.50 94 GLY A N 1
ATOM 677 C CA . GLY A 1 94 ? 0.196 -0.247 6.393 1.00 79.50 94 GLY A CA 1
ATOM 678 C C . GLY A 1 94 ? 0.859 0.460 5.209 1.00 79.50 94 GLY A C 1
ATOM 679 O O . GLY A 1 94 ? 0.169 0.928 4.305 1.00 79.50 94 GLY A O 1
ATOM 680 N N . LEU A 1 95 ? 2.189 0.525 5.212 1.00 84.81 95 LEU A N 1
ATOM 681 C CA . LEU A 1 95 ? 2.996 0.834 4.040 1.00 84.81 95 LEU A CA 1
ATOM 682 C C . LEU A 1 95 ? 3.327 -0.477 3.337 1.00 84.81 95 LEU A C 1
ATOM 684 O O . LEU A 1 95 ? 3.725 -1.436 3.990 1.00 84.81 95 LEU A O 1
ATOM 688 N N . ASP A 1 96 ? 3.161 -0.539 2.021 1.00 89.69 96 ASP A N 1
ATOM 689 C CA . ASP A 1 96 ? 3.586 -1.725 1.283 1.00 89.69 96 ASP A CA 1
ATOM 690 C C . ASP A 1 96 ? 5.103 -1.770 1.128 1.00 89.69 96 ASP A C 1
ATOM 692 O O . ASP A 1 96 ? 5.774 -0.741 1.093 1.00 89.69 96 ASP A O 1
ATOM 696 N N . VAL A 1 97 ? 5.616 -2.976 0.931 1.00 93.50 97 VAL A N 1
ATOM 697 C CA . VAL A 1 97 ? 6.930 -3.208 0.345 1.00 93.50 97 VAL A CA 1
ATOM 698 C C . VAL A 1 97 ? 6.716 -3.606 -1.111 1.00 93.50 97 VAL A C 1
ATOM 700 O O . VAL A 1 97 ? 5.987 -4.561 -1.408 1.00 93.50 97 VAL A O 1
ATOM 703 N N . VAL A 1 98 ? 7.321 -2.858 -2.032 1.00 96.00 98 VAL A N 1
ATOM 704 C CA . VAL A 1 98 ? 7.144 -3.070 -3.473 1.00 96.00 98 VAL A CA 1
ATOM 705 C C . VAL A 1 98 ? 8.394 -3.711 -4.059 1.00 96.00 98 VAL A C 1
ATOM 707 O O . VAL A 1 98 ? 9.477 -3.134 -4.063 1.00 96.00 98 VAL A O 1
ATOM 710 N N . HIS A 1 99 ? 8.238 -4.916 -4.593 1.00 97.81 99 HIS A N 1
ATOM 711 C CA . HIS A 1 99 ? 9.280 -5.618 -5.324 1.00 97.81 99 HIS A CA 1
ATOM 712 C C . HIS A 1 99 ? 9.111 -5.345 -6.814 1.00 97.81 99 HIS A C 1
ATOM 714 O O . HIS A 1 99 ? 8.062 -5.642 -7.389 1.00 97.81 99 HIS A O 1
ATOM 720 N N . VAL A 1 100 ? 10.150 -4.807 -7.444 1.00 98.19 100 VAL A N 1
ATOM 721 C CA . VAL A 1 100 ? 10.165 -4.514 -8.877 1.00 98.19 100 VAL A CA 1
ATOM 722 C C . VAL A 1 100 ? 11.266 -5.334 -9.525 1.00 98.19 100 VAL A C 1
ATOM 724 O O . VAL A 1 100 ? 12.420 -5.237 -9.125 1.00 98.19 100 VAL A O 1
ATOM 727 N N . THR A 1 101 ? 10.924 -6.137 -10.528 1.00 98.25 101 THR A N 1
ATOM 728 C CA . THR A 1 101 ? 11.898 -6.937 -11.283 1.00 98.25 101 THR A CA 1
ATOM 729 C C . THR A 1 101 ? 12.050 -6.375 -12.688 1.00 98.25 101 THR A C 1
ATOM 731 O O . THR A 1 101 ? 11.072 -6.282 -13.430 1.00 98.25 101 THR A O 1
ATOM 734 N N . VAL A 1 102 ? 13.271 -6.002 -13.069 1.00 97.56 102 VAL A N 1
ATOM 735 C CA . VAL A 1 102 ? 13.596 -5.365 -14.356 1.00 97.5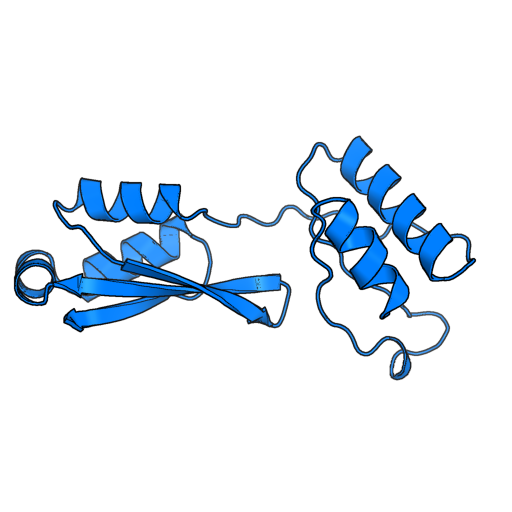6 102 VAL A CA 1
ATOM 736 C C . VAL A 1 102 ? 14.688 -6.160 -15.070 1.00 97.56 102 VAL A C 1
ATOM 738 O O . VAL A 1 102 ? 15.515 -6.807 -14.438 1.00 97.56 102 VAL A O 1
ATOM 741 N N . ALA A 1 103 ? 14.711 -6.121 -16.404 1.00 96.56 103 ALA A N 1
ATOM 742 C CA . ALA A 1 103 ? 15.771 -6.758 -17.184 1.00 96.56 103 ALA A CA 1
ATOM 743 C C . ALA A 1 103 ? 17.147 -6.124 -16.904 1.00 96.56 103 ALA A C 1
ATOM 745 O O . ALA A 1 103 ? 17.300 -4.901 -17.021 1.00 96.56 103 ALA A O 1
ATOM 746 N N . GLU A 1 104 ? 18.155 -6.954 -16.623 1.00 96.69 104 GLU A N 1
ATOM 747 C CA . GLU A 1 104 ? 19.509 -6.506 -16.271 1.00 96.69 104 GLU A CA 1
ATOM 748 C C . GLU A 1 104 ? 20.134 -5.525 -17.290 1.00 96.69 104 GLU A C 1
ATOM 750 O O . GLU A 1 104 ? 20.649 -4.484 -16.868 1.00 96.69 104 GLU A O 1
ATOM 755 N N . PRO A 1 105 ? 20.026 -5.726 -18.625 1.00 96.50 105 PRO A N 1
ATOM 756 C CA . PRO A 1 105 ? 20.593 -4.781 -19.592 1.00 96.50 105 PRO A CA 1
ATOM 757 C C . PRO A 1 105 ? 19.985 -3.375 -19.497 1.00 96.50 105 PRO A C 1
ATOM 759 O O . PRO A 1 105 ? 20.658 -2.370 -19.736 1.00 96.50 105 PRO A O 1
ATOM 762 N N . GLY A 1 106 ? 18.700 -3.285 -19.143 1.00 95.62 106 GLY A N 1
ATOM 763 C CA . GLY A 1 106 ? 18.029 -2.007 -18.925 1.00 95.62 106 GLY A CA 1
ATOM 764 C C . GLY A 1 106 ? 18.558 -1.303 -17.678 1.00 95.62 106 GLY A C 1
ATOM 765 O O . GLY A 1 106 ? 18.814 -0.097 -17.709 1.00 95.62 106 GLY A O 1
ATOM 766 N N . LEU A 1 107 ? 18.781 -2.072 -16.613 1.00 95.81 107 LEU A N 1
ATOM 767 C CA . LEU A 1 107 ? 19.292 -1.572 -15.345 1.00 95.81 107 LEU A CA 1
ATOM 768 C C . LEU A 1 107 ? 20.732 -1.060 -15.468 1.00 95.81 107 LEU A C 1
ATOM 770 O O . LEU A 1 107 ? 21.025 0.038 -15.004 1.00 95.81 107 LEU A O 1
ATOM 774 N N . GLN A 1 108 ? 21.602 -1.784 -16.178 1.00 95.81 108 GLN A N 1
ATOM 775 C CA . GLN A 1 108 ? 22.976 -1.348 -16.457 1.00 95.81 108 GLN A CA 1
ATOM 776 C C . GLN A 1 108 ? 23.019 -0.052 -17.286 1.00 95.81 108 GLN A C 1
ATOM 778 O O . GLN A 1 1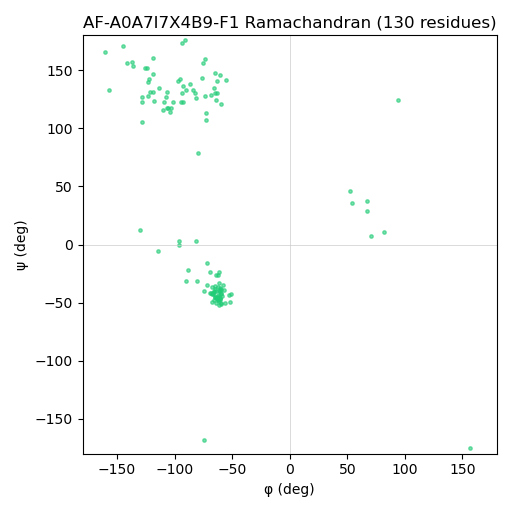08 ? 23.865 0.809 -17.052 1.00 95.81 108 GLN A O 1
ATOM 783 N N . ARG A 1 109 ? 22.084 0.119 -18.233 1.00 97.12 109 ARG A N 1
ATOM 784 C CA . ARG A 1 109 ? 21.987 1.321 -19.080 1.00 97.12 109 ARG A CA 1
ATOM 785 C C . ARG A 1 109 ? 21.552 2.567 -18.303 1.00 97.12 109 ARG A C 1
ATOM 787 O O . ARG A 1 109 ? 22.042 3.657 -18.586 1.00 97.12 109 ARG A O 1
ATOM 794 N N . VAL A 1 110 ? 20.586 2.435 -17.393 1.00 97.50 110 VAL A N 1
ATOM 795 C CA . VAL A 1 110 ? 20.005 3.574 -16.650 1.00 97.50 110 VAL A CA 1
ATOM 796 C C . VAL A 1 110 ? 20.750 3.850 -15.339 1.00 97.50 110 VAL A C 1
ATOM 798 O O . VAL A 1 110 ? 20.844 5.007 -14.921 1.00 97.50 110 VAL A O 1
ATOM 801 N N . GLY A 1 111 ? 21.293 2.801 -14.723 1.00 97.25 111 GLY A N 1
ATOM 802 C CA . GLY A 1 111 ? 21.873 2.790 -13.386 1.00 97.25 111 GLY A CA 1
ATOM 803 C C . GLY A 1 111 ? 20.853 2.357 -12.333 1.00 97.25 111 GLY A C 1
ATOM 804 O O . GLY A 1 111 ? 19.804 2.984 -12.183 1.00 97.25 111 GLY A O 1
ATOM 805 N N . GLU A 1 112 ? 21.186 1.317 -11.567 1.00 96.62 112 GLU A N 1
ATOM 806 C CA . GLU A 1 112 ? 20.314 0.741 -10.535 1.00 96.62 112 GLU A CA 1
ATOM 807 C C . GLU A 1 112 ? 19.859 1.769 -9.500 1.00 96.62 112 GLU A C 1
ATOM 809 O O . GLU A 1 112 ? 18.659 1.950 -9.299 1.00 96.62 112 GLU A O 1
ATOM 814 N N . SER A 1 113 ? 20.797 2.527 -8.928 1.00 96.81 113 SER A N 1
ATOM 815 C CA . SER A 1 113 ? 20.483 3.549 -7.924 1.00 96.81 113 SER A CA 1
ATOM 816 C C . SER A 1 113 ? 19.509 4.602 -8.449 1.00 96.81 113 SER A C 1
ATOM 818 O O . SER A 1 113 ? 18.650 5.067 -7.711 1.00 96.81 113 SER A O 1
ATOM 820 N N . ARG A 1 114 ? 19.593 4.962 -9.737 1.00 97.94 114 ARG A N 1
ATOM 821 C CA . ARG A 1 114 ? 18.683 5.944 -10.339 1.00 97.94 114 ARG A CA 1
ATOM 822 C C . ARG A 1 114 ? 17.257 5.409 -10.426 1.00 97.94 114 ARG A C 1
ATOM 824 O O . ARG A 1 114 ? 16.321 6.158 -10.157 1.00 97.94 114 ARG A O 1
ATOM 831 N N . VAL A 1 115 ? 17.096 4.145 -10.819 1.00 97.94 115 VAL A N 1
ATOM 832 C CA . VAL A 1 115 ? 15.783 3.488 -10.880 1.00 97.94 115 VAL A CA 1
ATOM 833 C C . VAL A 1 115 ? 15.209 3.356 -9.472 1.00 97.94 115 VAL A C 1
ATOM 835 O O . VAL A 1 115 ? 14.070 3.750 -9.240 1.00 97.94 115 VAL A O 1
ATOM 838 N N . HIS A 1 116 ? 16.019 2.873 -8.528 1.00 97.69 116 HIS A N 1
ATOM 839 C CA . HIS A 1 116 ? 15.621 2.673 -7.138 1.00 97.69 116 HIS A CA 1
ATOM 840 C C . HIS A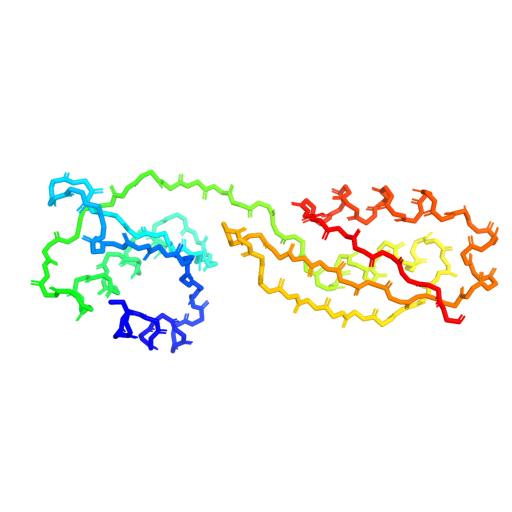 1 116 ? 15.173 3.981 -6.469 1.00 97.69 116 HIS A C 1
ATOM 842 O O . HIS A 1 116 ? 14.037 4.067 -6.012 1.00 97.69 116 HIS A O 1
ATOM 848 N N . THR A 1 117 ? 15.980 5.046 -6.544 1.00 97.56 117 THR A N 1
ATOM 849 C CA . THR A 1 117 ? 15.614 6.360 -5.987 1.00 97.56 117 THR A CA 1
ATOM 850 C C . THR A 1 117 ? 14.348 6.941 -6.624 1.00 97.56 117 THR A C 1
ATOM 852 O O . THR A 1 117 ? 13.530 7.537 -5.926 1.00 97.56 117 THR A O 1
ATOM 855 N N . ALA A 1 118 ? 14.160 6.785 -7.940 1.00 97.75 118 ALA A N 1
ATOM 856 C CA . ALA A 1 118 ? 12.958 7.282 -8.609 1.00 97.75 118 ALA A CA 1
ATOM 857 C C . ALA A 1 118 ? 11.693 6.548 -8.135 1.00 97.75 118 ALA A C 1
ATOM 859 O O . ALA A 1 118 ? 10.660 7.183 -7.922 1.00 97.75 118 ALA A O 1
ATOM 860 N N . LEU A 1 119 ? 11.783 5.229 -7.941 1.00 97.38 119 LEU A N 1
ATOM 861 C CA . LEU A 1 119 ? 10.681 4.417 -7.432 1.00 97.38 119 LEU A CA 1
ATOM 862 C C . LEU A 1 119 ? 10.353 4.763 -5.976 1.00 97.38 119 LEU A C 1
ATOM 864 O O . LEU A 1 119 ? 9.196 5.049 -5.684 1.00 97.38 119 LEU A O 1
ATOM 868 N N . GLU A 1 120 ? 11.340 4.816 -5.077 1.00 95.69 120 GLU A N 1
ATOM 869 C CA . GLU A 1 120 ? 11.097 5.155 -3.665 1.00 95.69 120 GLU A CA 1
ATOM 870 C C . GLU A 1 120 ? 10.472 6.545 -3.503 1.00 95.69 120 GLU A C 1
ATOM 872 O O . GLU A 1 120 ? 9.510 6.715 -2.752 1.00 95.69 120 GLU A O 1
ATOM 877 N N . ALA A 1 121 ? 10.960 7.535 -4.258 1.00 94.62 121 ALA A N 1
ATOM 878 C CA . ALA A 1 121 ? 10.416 8.889 -4.222 1.00 94.62 121 ALA A CA 1
ATOM 879 C C . ALA A 1 121 ? 8.967 8.955 -4.733 1.00 94.62 121 ALA A C 1
ATOM 881 O O . ALA A 1 121 ? 8.154 9.704 -4.190 1.00 94.62 121 ALA A O 1
ATOM 882 N N . SER A 1 122 ? 8.635 8.178 -5.769 1.00 95.00 122 SER A N 1
ATOM 883 C CA . SER A 1 122 ? 7.284 8.155 -6.338 1.00 95.00 122 SER A CA 1
ATOM 884 C C . SER A 1 122 ? 6.300 7.401 -5.447 1.00 95.00 122 SER A C 1
ATOM 886 O O . SER A 1 122 ? 5.156 7.823 -5.294 1.00 95.00 122 SER A O 1
ATOM 888 N N . LEU A 1 123 ? 6.729 6.287 -4.850 1.00 93.62 123 LEU A N 1
ATOM 889 C CA . LEU A 1 123 ? 5.838 5.398 -4.107 1.00 93.62 123 LEU A CA 1
ATOM 890 C C . LEU A 1 123 ? 5.695 5.770 -2.632 1.00 93.62 123 LEU A C 1
ATOM 892 O O . LEU A 1 123 ? 4.680 5.420 -2.028 1.00 93.62 123 LEU A O 1
ATOM 896 N N . ASN A 1 124 ? 6.667 6.502 -2.073 1.00 91.75 124 ASN A N 1
ATOM 897 C CA . ASN A 1 124 ? 6.768 6.804 -0.642 1.00 91.75 124 ASN A CA 1
ATOM 898 C C . ASN A 1 124 ? 6.741 5.538 0.236 1.00 91.75 124 ASN A C 1
ATOM 900 O O . ASN A 1 124 ? 6.178 5.534 1.330 1.00 91.75 124 ASN A O 1
ATOM 904 N N . CYS A 1 125 ? 7.339 4.453 -0.252 1.00 91.75 125 CYS A N 1
ATOM 905 C CA . CYS A 1 125 ? 7.426 3.185 0.454 1.00 91.75 125 CYS A CA 1
ATOM 906 C C . CYS A 1 125 ? 8.756 2.488 0.155 1.00 91.75 125 CYS A C 1
ATOM 908 O O . CYS A 1 125 ? 9.507 2.919 -0.722 1.00 91.75 125 CYS A O 1
ATOM 910 N N . GLU A 1 126 ? 9.039 1.413 0.885 1.00 94.19 126 GLU A N 1
ATOM 911 C CA . GLU A 1 126 ? 10.223 0.596 0.633 1.00 94.19 126 GLU A CA 1
ATOM 912 C C . GLU A 1 126 ? 10.107 -0.095 -0.730 1.00 94.19 126 GLU A C 1
ATOM 914 O O . GLU A 1 126 ? 9.058 -0.651 -1.082 1.00 94.19 126 GLU A O 1
ATOM 919 N N . VAL A 1 127 ? 11.200 -0.050 -1.494 1.00 96.38 127 VAL A N 1
ATOM 920 C CA . VAL A 1 127 ? 11.297 -0.690 -2.804 1.00 96.38 127 VAL A CA 1
ATOM 921 C C . VAL A 1 127 ? 12.473 -1.651 -2.821 1.00 96.38 127 VAL A C 1
ATOM 923 O O . VAL A 1 127 ? 13.612 -1.265 -2.565 1.00 96.38 127 VAL A O 1
ATOM 926 N N . HIS A 1 128 ? 12.215 -2.894 -3.215 1.00 97.12 128 HIS A N 1
ATOM 927 C CA . HIS A 1 128 ? 13.260 -3.851 -3.554 1.00 97.12 128 HIS A CA 1
ATOM 928 C C . HIS A 1 128 ? 13.340 -4.004 -5.067 1.00 97.12 128 HIS A C 1
ATOM 930 O O . HIS A 1 128 ? 12.413 -4.509 -5.702 1.00 97.12 128 HIS A O 1
ATOM 936 N N . LEU A 1 129 ? 14.462 -3.580 -5.638 1.00 97.38 129 LEU A N 1
ATOM 937 C CA . LEU A 1 129 ? 14.730 -3.707 -7.061 1.00 97.38 129 LEU A CA 1
ATOM 938 C C . LEU A 1 129 ? 15.513 -4.994 -7.331 1.00 97.38 129 LEU A C 1
ATOM 940 O O . LEU A 1 129 ? 16.520 -5.260 -6.683 1.00 97.38 129 LEU A O 1
ATOM 944 N N . HIS A 1 130 ? 15.042 -5.780 -8.293 1.00 97.06 130 HIS A N 1
ATOM 945 C CA . HIS A 1 130 ? 15.636 -7.052 -8.697 1.00 97.06 130 HIS A CA 1
ATOM 946 C C . HIS A 1 130 ? 15.991 -7.004 -10.179 1.00 97.06 130 HIS A C 1
ATOM 948 O O . HIS A 1 130 ? 15.244 -6.452 -10.993 1.00 97.06 130 HIS A O 1
ATOM 954 N N . ALA A 1 131 ? 17.118 -7.614 -10.533 1.00 94.94 131 ALA A N 1
ATOM 955 C CA . ALA A 1 131 ? 17.502 -7.842 -11.919 1.00 94.94 131 ALA A CA 1
ATOM 956 C C . ALA A 1 131 ? 17.115 -9.265 -12.349 1.00 94.94 131 ALA A C 1
ATOM 958 O O . ALA A 1 131 ? 17.261 -10.208 -11.568 1.00 94.94 131 ALA A O 1
ATOM 959 N N . ARG A 1 132 ? 16.641 -9.407 -13.589 1.00 91.94 132 ARG A N 1
ATOM 960 C CA . ARG A 1 132 ? 16.434 -10.694 -14.270 1.00 91.94 132 ARG A CA 1
ATOM 961 C C . ARG A 1 132 ? 17.293 -10.821 -15.521 1.00 91.94 132 ARG A C 1
ATOM 963 O O . ARG A 1 132 ? 17.548 -9.766 -16.159 1.00 91.94 132 ARG A O 1
#

Foldseek 3Di:
DVQLCVLCVVVVKDWQDDPQVPDDPVPRDTDIDDPDDPVVCQVSVQVSCCVRPVDRDDDDDDDDDQADDVVLLQVLQVVLVWDWDWDWAQDHPRHIEIETETEPVSCVVRPVVNSLVSVCVSGVGHYHYHYD

Secondary structure (DSSP, 8-state):
-HHHHHHHHHTT-EEEP--TTTS-GGG---EEE--S-HHHHHHHHHHHHHHHHTS-PPP----------HHHHHHHHHHTT--EEEEEEE-GGGPEEEEEEE-HHHHHHH-HHHHHHHHHHHHSSEEEEEE-